Protein AF-A0A7C6YYX6-F1 (afdb_monomer)

Solvent-accessible surface area (backbone atoms only — not comparable to full-atom values): 3280 Å² total; per-residue (Å²): 110,67,90,72,60,45,89,87,44,91,60,24,68,58,37,51,53,50,52,56,57,58,65,73,60,76,86,79,89,56,76,84,76,54,57,72,88,38,74,65,24,70,78,71,66,72,42,90,119

Structure (mmCIF, N/CA/C/O backbone):
data_AF-A0A7C6YYX6-F1
#
_entry.id   AF-A0A7C6YYX6-F1
#
loop_
_atom_site.group_PDB
_atom_site.id
_atom_site.type_symbol
_atom_site.label_atom_id
_atom_site.label_alt_id
_atom_site.label_comp_id
_atom_site.label_asym_id
_atom_site.label_entity_id
_atom_site.label_seq_id
_atom_site.pdbx_PDB_ins_code
_atom_site.Cartn_x
_atom_site.Cartn_y
_atom_site.Cartn_z
_atom_site.occupancy
_atom_site.B_iso_or_equiv
_atom_site.auth_seq_id
_atom_site.auth_comp_id
_atom_site.auth_asym_id
_atom_site.auth_atom_id
_atom_site.pdbx_PDB_model_num
ATOM 1 N N . MET A 1 1 ? 2.745 -1.456 12.482 1.00 80.50 1 MET A N 1
ATOM 2 C CA . MET A 1 1 ? 2.260 -1.628 11.088 1.00 80.50 1 MET A CA 1
ATOM 3 C C . MET A 1 1 ? 0.757 -1.379 11.046 1.00 80.50 1 MET A C 1
ATOM 5 O O . MET A 1 1 ? 0.110 -1.686 12.035 1.00 80.50 1 MET A O 1
ATOM 9 N N . LEU A 1 2 ? 0.197 -0.861 9.940 1.00 92.62 2 LEU A N 1
ATOM 10 C CA . LEU A 1 2 ? -1.241 -0.522 9.832 1.00 92.62 2 LEU A CA 1
ATOM 11 C C . LEU A 1 2 ? -2.174 -1.677 10.241 1.00 92.62 2 LEU A C 1
ATOM 13 O O . LEU A 1 2 ? -3.172 -1.452 10.911 1.00 92.62 2 LEU A O 1
ATOM 17 N N . ILE A 1 3 ? -1.801 -2.917 9.911 1.00 95.19 3 ILE A N 1
ATOM 18 C CA . ILE A 1 3 ? -2.561 -4.134 10.241 1.00 95.19 3 ILE A CA 1
ATOM 19 C C . ILE A 1 3 ? -2.658 -4.452 11.743 1.00 95.19 3 ILE A C 1
ATOM 21 O O . ILE A 1 3 ? -3.423 -5.329 12.124 1.00 95.19 3 ILE A O 1
ATOM 25 N N . GLN A 1 4 ? -1.860 -3.797 12.589 1.00 97.12 4 GLN A N 1
ATOM 26 C CA . GLN A 1 4 ? -1.834 -4.041 14.037 1.00 97.12 4 GLN A CA 1
ATOM 27 C C . GLN A 1 4 ? -2.772 -3.110 14.814 1.00 97.12 4 GLN A C 1
ATOM 29 O O . GLN A 1 4 ? -2.921 -3.285 16.016 1.00 97.12 4 GLN A O 1
ATOM 34 N N . ILE A 1 5 ? -3.363 -2.114 14.152 1.00 97.56 5 ILE A N 1
ATOM 35 C CA . ILE A 1 5 ? -4.276 -1.156 14.776 1.00 97.56 5 ILE A CA 1
ATOM 36 C C . ILE A 1 5 ? -5.655 -1.809 14.868 1.00 97.56 5 ILE A C 1
ATOM 38 O O . ILE A 1 5 ? -6.244 -2.171 13.845 1.00 97.56 5 ILE A O 1
ATOM 42 N N . ASP A 1 6 ? -6.178 -1.954 16.084 1.00 96.56 6 ASP A N 1
ATOM 43 C CA . ASP A 1 6 ? -7.458 -2.612 16.337 1.00 96.56 6 ASP A CA 1
ATOM 44 C C . ASP A 1 6 ? -8.567 -1.612 16.704 1.00 96.56 6 ASP A C 1
ATOM 46 O O . ASP A 1 6 ? -8.360 -0.405 16.737 1.00 96.56 6 ASP A O 1
ATOM 50 N N . ARG A 1 7 ? -9.787 -2.106 16.938 1.00 96.69 7 ARG A N 1
ATOM 51 C CA . ARG A 1 7 ? -10.978 -1.266 17.173 1.00 96.69 7 ARG A CA 1
ATOM 52 C C . ARG A 1 7 ? -10.933 -0.446 18.465 1.00 96.69 7 ARG A C 1
ATOM 54 O O . ARG A 1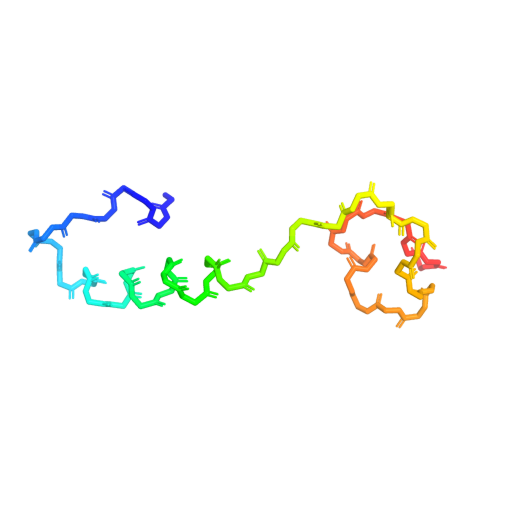 7 ? -11.789 0.416 18.642 1.00 96.69 7 ARG A O 1
ATOM 61 N N . THR A 1 8 ? -10.003 -0.738 19.370 1.00 98.06 8 THR A N 1
ATOM 62 C CA . THR A 1 8 ? -9.813 0.014 20.617 1.00 98.06 8 THR A CA 1
ATOM 63 C C . THR A 1 8 ? -8.998 1.287 20.401 1.00 98.06 8 THR A C 1
ATOM 65 O O . THR A 1 8 ? -9.082 2.217 21.202 1.00 98.06 8 THR A O 1
ATOM 68 N N . ASN A 1 9 ? -8.261 1.358 19.293 1.00 98.00 9 ASN A N 1
ATOM 69 C CA . ASN A 1 9 ? -7.474 2.514 18.909 1.00 98.00 9 ASN A CA 1
ATOM 70 C C . ASN A 1 9 ? -8.348 3.630 18.301 1.00 98.00 9 ASN A C 1
ATOM 72 O O . ASN A 1 9 ? -9.161 3.352 17.411 1.00 98.00 9 ASN A O 1
ATOM 76 N N . PRO A 1 10 ? -8.153 4.909 18.682 1.00 97.75 10 PRO A N 1
ATOM 77 C CA . PRO A 1 10 ? -8.873 6.031 18.070 1.00 97.75 10 PRO A CA 1
ATOM 78 C C . PRO A 1 10 ? -8.602 6.175 16.560 1.00 97.75 10 PRO A C 1
ATOM 80 O O . PRO A 1 10 ? -9.451 6.655 15.811 1.00 97.75 10 PRO A O 1
ATOM 83 N N . GLU A 1 11 ? -7.447 5.713 16.090 1.00 97.31 11 GLU A N 1
ATOM 84 C CA . GLU A 1 11 ? -7.010 5.743 14.695 1.00 97.31 11 GLU A CA 1
ATOM 85 C C . GLU A 1 11 ? -7.519 4.564 13.841 1.00 97.31 11 GLU A C 1
ATOM 87 O O . GLU A 1 11 ? -7.231 4.513 12.643 1.00 97.31 11 GLU A O 1
ATOM 92 N N . TYR A 1 12 ? -8.313 3.637 14.402 1.00 97.94 12 TYR A N 1
ATOM 93 C CA . TYR A 1 12 ? -8.809 2.447 13.689 1.00 97.94 12 TYR A CA 1
ATOM 94 C C . TYR A 1 12 ? -9.515 2.771 12.370 1.00 97.94 12 TYR A C 1
ATOM 96 O O . TYR A 1 12 ? -9.309 2.087 11.367 1.00 97.94 12 TYR A O 1
ATOM 104 N N . SER A 1 13 ? -10.342 3.821 12.360 1.00 97.94 13 SER A N 1
ATOM 105 C CA . SER A 1 13 ? -11.080 4.235 11.162 1.00 97.94 13 SER A CA 1
ATOM 106 C C . SER A 1 13 ? -10.132 4.575 10.010 1.00 97.94 13 SER A C 1
ATOM 108 O O . SER A 1 13 ? -10.317 4.104 8.887 1.00 97.94 13 SER A O 1
ATOM 110 N N . GLU A 1 14 ? -9.073 5.332 10.297 1.00 97.94 14 GLU A N 1
ATOM 111 C CA . GLU A 1 14 ? -8.084 5.712 9.289 1.00 97.94 14 GLU A CA 1
ATOM 112 C C . GLU A 1 14 ? -7.213 4.527 8.878 1.00 97.94 14 GLU A C 1
ATOM 114 O O . GLU A 1 14 ? -6.958 4.338 7.689 1.00 97.94 14 GLU A O 1
ATOM 119 N N . ALA A 1 15 ? -6.823 3.672 9.828 1.00 97.94 15 ALA A N 1
ATOM 120 C CA . ALA A 1 15 ? -6.079 2.456 9.520 1.00 97.94 15 ALA A CA 1
ATOM 121 C C . ALA A 1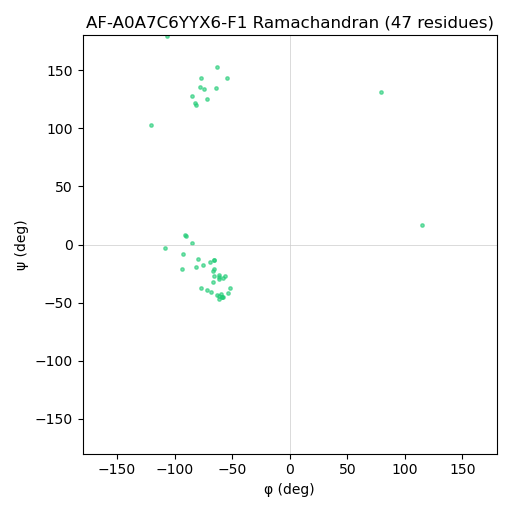 15 ? -6.862 1.537 8.569 1.00 97.94 15 ALA A C 1
ATOM 123 O O . ALA A 1 15 ? -6.316 1.082 7.563 1.00 97.94 15 ALA A O 1
ATOM 124 N N . LYS A 1 16 ? -8.160 1.325 8.830 1.00 97.44 16 LYS A N 1
ATOM 125 C CA . LYS A 1 16 ? -9.046 0.537 7.961 1.00 97.44 16 LYS A CA 1
ATOM 126 C C . LYS A 1 16 ? -9.160 1.152 6.567 1.00 97.44 16 LYS A C 1
ATOM 128 O O . LYS A 1 16 ? -8.991 0.437 5.584 1.00 97.44 16 LYS A O 1
ATOM 133 N N . ARG A 1 17 ? -9.375 2.470 6.478 1.00 97.69 17 ARG A N 1
ATOM 134 C CA . ARG A 1 17 ? -9.472 3.196 5.200 1.00 97.69 17 ARG A CA 1
ATOM 135 C C . ARG A 1 17 ? -8.197 3.066 4.365 1.00 97.69 17 ARG A C 1
ATOM 137 O O . ARG A 1 17 ? -8.277 2.852 3.159 1.00 97.69 17 ARG A O 1
ATOM 144 N N . LEU A 1 18 ? -7.024 3.176 4.992 1.00 97.69 18 LEU A N 1
ATOM 145 C CA . LEU A 1 18 ? -5.736 3.025 4.311 1.00 97.69 18 LEU A CA 1
ATOM 146 C C . LEU A 1 18 ? -5.491 1.585 3.854 1.00 97.69 18 LEU A C 1
ATOM 148 O O . LEU A 1 18 ? -5.015 1.381 2.742 1.00 97.69 18 LEU A O 1
ATOM 152 N N . LEU A 1 19 ? -5.836 0.588 4.672 1.00 96.44 19 LEU A N 1
ATOM 153 C CA . LEU A 1 19 ? -5.721 -0.821 4.285 1.00 96.44 19 LEU A CA 1
ATOM 154 C C . LEU A 1 19 ? -6.636 -1.163 3.102 1.00 96.44 19 LEU A C 1
ATOM 156 O O . LEU A 1 19 ? -6.192 -1.812 2.158 1.00 96.44 19 LEU A O 1
ATOM 160 N N . GLU A 1 20 ? -7.881 -0.682 3.115 1.00 96.44 20 GLU A N 1
ATOM 161 C CA . GLU A 1 20 ? -8.808 -0.822 1.985 1.00 96.44 20 GLU A CA 1
ATOM 162 C C . GLU A 1 20 ? -8.263 -0.120 0.738 1.00 96.44 20 GLU A C 1
ATOM 164 O O . GLU A 1 20 ? -8.245 -0.712 -0.338 1.00 96.44 20 GLU A O 1
ATOM 169 N N . PHE A 1 21 ? -7.736 1.098 0.879 1.00 97.19 21 PHE A N 1
ATOM 170 C CA . PHE A 1 21 ? -7.111 1.817 -0.229 1.00 97.19 21 PHE A CA 1
ATOM 171 C C . PHE A 1 21 ? -5.940 1.036 -0.845 1.00 97.19 21 PHE A C 1
ATOM 173 O O . PHE A 1 21 ? -5.859 0.901 -2.064 1.00 97.19 21 PHE A O 1
ATOM 180 N N . LEU A 1 22 ? -5.062 0.474 -0.009 1.00 94.00 22 LEU A N 1
ATOM 181 C CA . LEU A 1 22 ? -3.929 -0.335 -0.458 1.00 94.00 22 LEU A CA 1
ATOM 182 C C . LEU A 1 22 ? -4.366 -1.646 -1.131 1.00 94.00 22 LEU A C 1
ATOM 184 O O . LEU A 1 22 ? -3.659 -2.1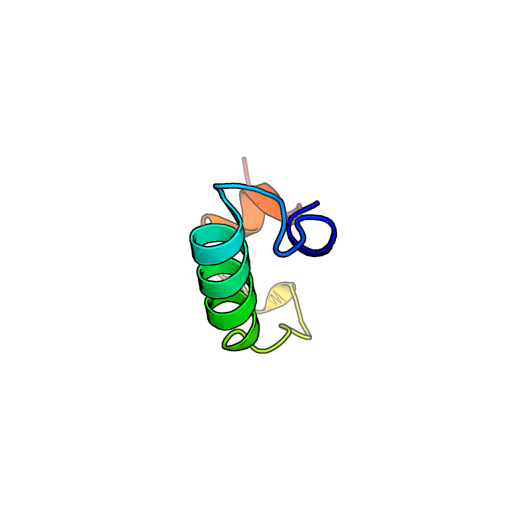43 -2.003 1.00 94.00 22 LEU A O 1
ATOM 188 N N . SER A 1 23 ? -5.537 -2.184 -0.780 1.00 94.06 23 SER A N 1
ATOM 189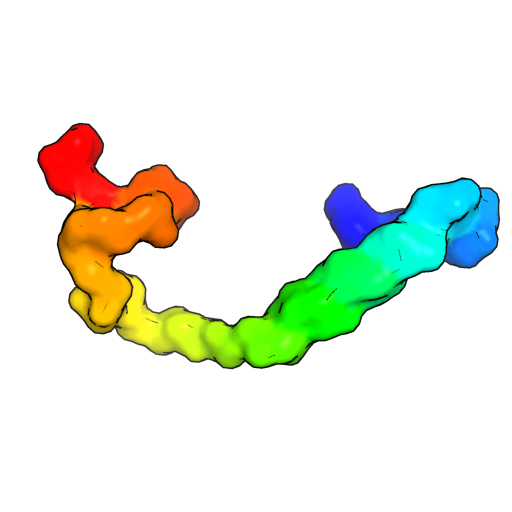 C CA . SER A 1 23 ? -6.065 -3.411 -1.392 1.00 94.06 23 SER A CA 1
ATOM 190 C C . SER A 1 23 ? -6.490 -3.250 -2.857 1.00 94.06 23 SER A C 1
ATOM 192 O O . SER A 1 23 ? -6.639 -4.249 -3.557 1.00 94.06 23 SER A O 1
ATOM 194 N N . TYR A 1 24 ? -6.650 -2.014 -3.346 1.00 95.81 24 TYR A N 1
ATOM 195 C CA . TYR A 1 24 ? -6.984 -1.751 -4.750 1.00 95.81 24 TYR A CA 1
ATOM 196 C C . TYR A 1 24 ? -5.786 -1.845 -5.701 1.00 95.81 24 TYR A C 1
ATOM 198 O O . TYR A 1 24 ? -5.976 -1.854 -6.918 1.00 95.81 24 TYR A O 1
ATOM 206 N N . PHE A 1 25 ? -4.558 -1.900 -5.182 1.00 91.44 25 PHE A N 1
ATOM 207 C CA . PHE A 1 25 ? -3.366 -2.000 -6.017 1.00 91.44 25 PHE A CA 1
ATOM 208 C C . PHE A 1 25 ? -3.083 -3.458 -6.374 1.00 91.44 25 PHE A C 1
ATOM 210 O O . PHE A 1 25 ? -2.974 -4.321 -5.504 1.00 91.44 25 PHE A O 1
ATOM 217 N N . LEU A 1 26 ? -2.923 -3.723 -7.670 1.00 90.31 26 LEU A N 1
ATOM 218 C CA . LEU A 1 26 ? -2.422 -5.007 -8.144 1.00 90.31 26 LEU A CA 1
ATOM 219 C C . LEU A 1 26 ? -0.902 -5.081 -7.943 1.00 90.31 26 LEU A C 1
ATOM 221 O O . LEU A 1 26 ? -0.213 -4.073 -8.131 1.00 90.31 26 LEU A O 1
ATOM 225 N N . PRO A 1 27 ? -0.360 -6.259 -7.591 1.00 87.00 27 PRO A N 1
ATOM 226 C CA . PRO A 1 27 ? 1.080 -6.443 -7.531 1.00 87.00 27 PRO A CA 1
ATOM 227 C C . PRO A 1 27 ? 1.685 -6.286 -8.931 1.00 87.00 27 PRO A C 1
ATOM 229 O O . PRO A 1 27 ? 1.185 -6.851 -9.903 1.00 87.00 27 PRO A O 1
ATOM 232 N N . ILE A 1 28 ? 2.781 -5.533 -9.021 1.00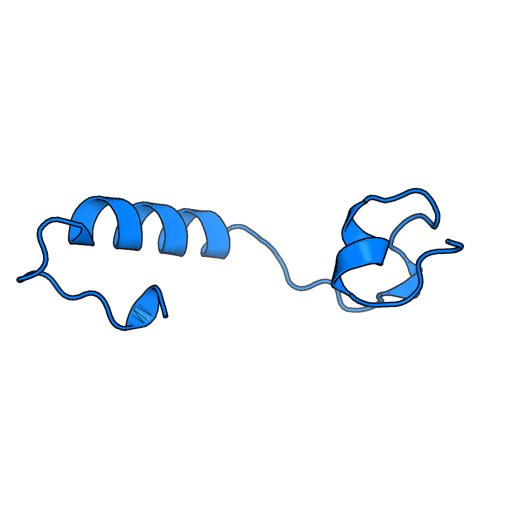 84.88 28 ILE A N 1
ATOM 233 C CA . ILE A 1 28 ? 3.585 -5.434 -10.241 1.00 84.88 28 ILE A CA 1
ATOM 234 C C . ILE A 1 28 ? 4.519 -6.644 -10.272 1.00 84.88 28 ILE A C 1
ATOM 236 O O . ILE A 1 28 ? 5.292 -6.845 -9.336 1.00 84.88 28 ILE A O 1
ATOM 240 N N . ALA A 1 29 ? 4.433 -7.453 -11.328 1.00 83.00 29 ALA A N 1
ATOM 241 C CA . ALA A 1 29 ? 5.265 -8.646 -11.480 1.00 83.00 29 ALA A CA 1
ATOM 242 C C . ALA A 1 29 ? 6.699 -8.305 -11.923 1.00 83.00 29 ALA A C 1
ATOM 244 O O . ALA A 1 29 ? 7.652 -8.915 -11.449 1.00 83.00 29 ALA A O 1
ATOM 245 N N . GLU A 1 30 ? 6.851 -7.305 -12.793 1.00 88.56 30 GLU A N 1
ATOM 246 C CA . GLU A 1 30 ? 8.109 -6.973 -13.464 1.00 88.56 30 GLU A CA 1
ATOM 247 C C . GLU A 1 30 ? 8.524 -5.531 -13.131 1.00 88.56 30 GLU A C 1
ATOM 249 O O . GLU A 1 30 ? 8.008 -4.563 -13.687 1.00 88.56 30 GLU A O 1
ATOM 254 N N . ILE A 1 31 ? 9.495 -5.356 -12.227 1.00 85.31 31 ILE A N 1
ATOM 255 C CA . ILE A 1 31 ? 10.002 -4.023 -11.823 1.00 85.31 31 ILE A CA 1
ATOM 256 C C . ILE A 1 31 ? 10.531 -3.230 -13.032 1.00 85.31 31 ILE A C 1
ATOM 258 O O . ILE A 1 31 ? 10.488 -1.999 -13.058 1.00 85.31 31 ILE A O 1
ATOM 262 N N . HIS A 1 32 ? 11.011 -3.935 -14.055 1.00 84.44 32 HIS A N 1
ATOM 263 C CA . HIS A 1 32 ? 11.568 -3.357 -15.273 1.00 84.44 32 HIS A CA 1
ATOM 264 C C . HIS A 1 32 ? 10.532 -2.590 -16.111 1.00 84.44 32 HIS A C 1
ATOM 266 O O . HIS A 1 32 ? 10.925 -1.709 -16.876 1.00 84.44 32 HIS A O 1
ATOM 272 N N . GLU A 1 33 ? 9.233 -2.860 -15.932 1.00 88.25 33 GLU A N 1
ATOM 273 C CA . GLU A 1 33 ? 8.139 -2.144 -16.607 1.00 88.25 33 GLU A CA 1
ATOM 274 C C . GLU A 1 33 ? 7.891 -0.743 -16.032 1.00 88.25 33 GLU A C 1
ATOM 276 O O . GLU A 1 33 ? 7.277 0.105 -16.680 1.00 88.25 33 GLU A 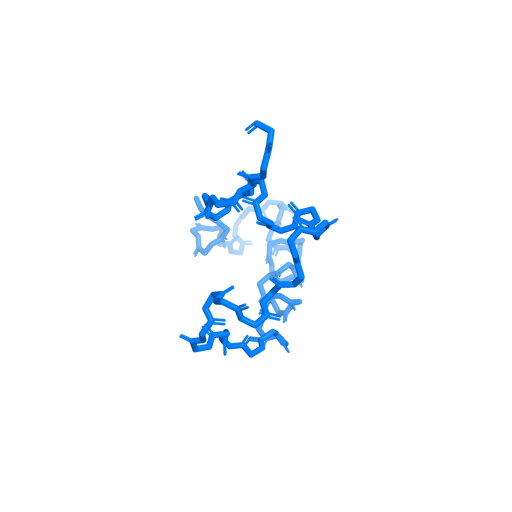O 1
ATOM 281 N N . ILE A 1 34 ? 8.386 -0.460 -14.825 1.00 89.50 34 ILE A N 1
ATOM 282 C CA . ILE A 1 34 ? 8.244 0.857 -14.203 1.00 89.50 34 ILE A CA 1
ATOM 283 C C . ILE A 1 34 ? 9.162 1.837 -14.948 1.00 89.50 34 ILE A C 1
ATOM 285 O O . ILE A 1 34 ? 10.358 1.577 -15.015 1.00 89.50 34 ILE A O 1
ATOM 289 N N . PRO A 1 35 ? 8.693 2.980 -15.475 1.00 90.06 35 PRO A N 1
ATOM 290 C CA . PRO A 1 35 ? 9.561 3.924 -16.187 1.00 90.06 35 PRO A CA 1
ATOM 291 C C . PRO A 1 35 ? 10.775 4.373 -15.357 1.00 90.06 35 PRO A C 1
ATOM 293 O O . PRO A 1 35 ? 10.655 4.577 -14.150 1.00 90.06 35 PRO A O 1
ATOM 296 N N . ASN A 1 36 ? 11.940 4.569 -15.988 1.00 87.88 36 ASN A N 1
ATOM 297 C CA . ASN A 1 36 ? 13.179 4.955 -15.284 1.00 87.88 36 ASN A CA 1
ATOM 298 C C . ASN A 1 36 ? 13.082 6.312 -14.568 1.00 87.88 36 ASN A C 1
ATOM 300 O O . ASN A 1 36 ? 13.761 6.531 -13.574 1.00 87.88 36 ASN A O 1
ATOM 304 N N . ASN A 1 37 ? 12.235 7.213 -15.064 1.00 88.88 37 ASN A N 1
ATOM 305 C CA . ASN A 1 37 ? 11.962 8.517 -14.459 1.00 88.88 37 ASN A CA 1
ATOM 306 C C . ASN A 1 37 ? 10.777 8.490 -13.473 1.00 88.88 37 ASN A C 1
ATOM 308 O O . ASN A 1 37 ? 10.311 9.545 -13.046 1.00 88.88 37 ASN A O 1
ATOM 312 N N . SER A 1 3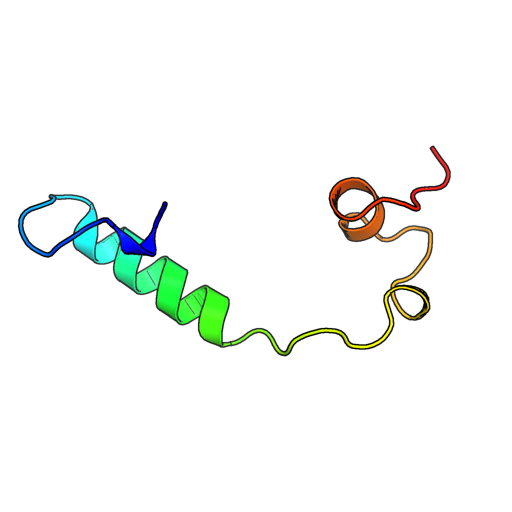8 ? 10.247 7.308 -13.148 1.00 89.94 38 SER A N 1
ATOM 313 C CA . SER A 1 38 ? 9.180 7.161 -12.165 1.00 89.94 38 SER A CA 1
ATOM 314 C C . SER A 1 38 ? 9.726 7.340 -10.756 1.00 89.94 38 SER A C 1
ATOM 316 O O . SER A 1 38 ? 10.690 6.683 -10.369 1.00 89.94 38 SER A O 1
ATOM 318 N N . ILE A 1 39 ? 9.023 8.132 -9.948 1.00 89.62 39 ILE A N 1
ATOM 319 C CA . ILE A 1 39 ? 9.313 8.295 -8.519 1.00 89.62 39 ILE A CA 1
ATOM 320 C C . ILE A 1 39 ? 9.307 6.958 -7.760 1.00 89.62 39 ILE A C 1
ATOM 322 O O . ILE A 1 39 ? 10.012 6.806 -6.772 1.00 89.62 39 ILE A O 1
ATOM 326 N N . LEU A 1 40 ? 8.558 5.954 -8.237 1.00 89.81 40 LEU A N 1
ATOM 327 C CA . LEU A 1 40 ? 8.518 4.627 -7.614 1.00 89.81 40 LEU A CA 1
ATOM 328 C C . LEU A 1 40 ? 9.893 3.945 -7.605 1.00 89.81 40 LEU A C 1
ATOM 330 O O . LEU A 1 40 ? 10.177 3.188 -6.678 1.00 89.81 40 LEU A O 1
ATOM 334 N N . ARG A 1 41 ? 10.759 4.240 -8.588 1.00 89.62 41 ARG A N 1
ATOM 335 C CA . ARG A 1 41 ? 12.113 3.673 -8.672 1.00 89.62 41 ARG A CA 1
ATOM 336 C C . ARG A 1 41 ? 13.039 4.128 -7.541 1.00 89.62 41 ARG A C 1
ATOM 338 O O . ARG A 1 41 ? 13.955 3.387 -7.197 1.00 89.62 41 ARG A O 1
ATOM 345 N N . GLU A 1 42 ? 12.757 5.271 -6.913 1.00 89.75 42 GLU A N 1
ATOM 346 C CA . GLU A 1 42 ? 13.464 5.728 -5.705 1.00 89.75 42 GLU A CA 1
ATOM 347 C C . GLU A 1 42 ? 13.191 4.822 -4.498 1.00 89.75 42 GLU A C 1
ATOM 349 O O . GLU A 1 42 ? 14.052 4.621 -3.647 1.00 89.75 42 GLU A O 1
ATOM 354 N N . PHE A 1 43 ? 11.990 4.243 -4.422 1.00 88.12 43 PHE A N 1
ATOM 355 C CA . PHE A 1 43 ? 11.547 3.474 -3.258 1.00 88.12 43 PHE A CA 1
ATOM 356 C C . PHE A 1 43 ? 11.807 1.968 -3.374 1.00 88.12 43 PHE A C 1
ATOM 358 O O . PHE A 1 43 ? 11.850 1.284 -2.355 1.00 88.12 43 PHE A O 1
ATOM 365 N N . ILE A 1 44 ? 11.976 1.443 -4.592 1.00 87.88 44 ILE A N 1
ATOM 366 C CA . ILE A 1 44 ? 12.178 0.002 -4.849 1.00 87.88 44 ILE A CA 1
ATOM 367 C C . ILE A 1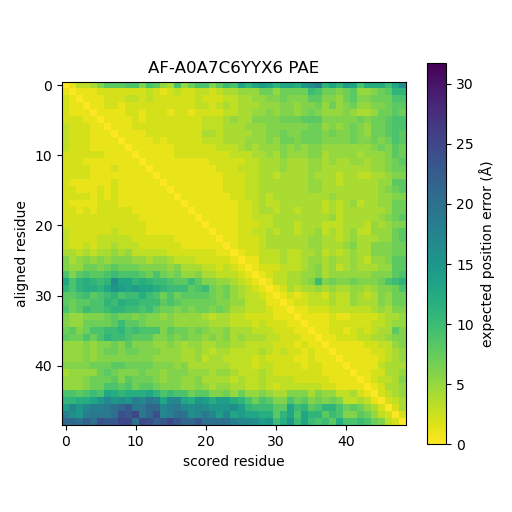 44 ? 13.612 -0.356 -5.270 1.00 87.88 44 ILE A C 1
ATOM 369 O O . ILE A 1 44 ? 13.915 -1.534 -5.440 1.00 87.88 44 ILE A O 1
ATOM 373 N N . GLY A 1 45 ? 14.491 0.642 -5.416 1.00 78.06 45 GLY A N 1
ATOM 374 C CA . GLY A 1 45 ? 15.856 0.467 -5.911 1.00 78.06 45 GLY A CA 1
ATOM 375 C C . GLY A 1 45 ? 15.898 0.337 -7.437 1.00 78.06 45 GLY A C 1
ATOM 376 O O . GLY A 1 45 ? 15.145 -0.424 -8.039 1.00 78.06 45 GLY A O 1
ATOM 377 N N . GLY A 1 46 ? 16.782 1.100 -8.083 1.00 73.44 46 GLY A N 1
ATOM 378 C CA . GLY A 1 46 ? 16.858 1.184 -9.548 1.00 73.44 46 GLY A CA 1
ATOM 379 C C . GLY A 1 46 ? 16.522 2.560 -10.124 1.00 73.44 46 GLY A C 1
ATOM 380 O O . GLY A 1 46 ? 16.240 2.655 -11.322 1.00 73.44 46 GLY A O 1
ATOM 381 N N . SER A 1 47 ? 16.540 3.604 -9.288 1.00 66.81 47 SER A N 1
ATOM 382 C CA . SER A 1 47 ? 16.681 4.981 -9.759 1.00 66.81 47 SER A CA 1
ATOM 383 C C . SER A 1 47 ? 18.032 5.181 -10.459 1.00 66.81 47 SER A C 1
ATOM 385 O O . SER A 1 47 ? 18.996 4.459 -10.205 1.00 66.81 47 SER A O 1
ATOM 387 N N . CYS A 1 48 ? 18.078 6.140 -11.384 1.00 62.34 48 CYS A N 1
ATOM 388 C CA . CYS A 1 48 ? 19.298 6.574 -12.066 1.00 62.34 48 CYS A CA 1
ATOM 389 C C . CYS A 1 48 ? 20.022 7.724 -11.336 1.00 62.34 48 CYS A C 1
ATOM 391 O O . CYS A 1 48 ? 20.962 8.280 -11.909 1.00 62.34 48 CYS A O 1
ATOM 393 N N . PHE A 1 49 ? 19.572 8.090 -10.131 1.00 58.06 49 PHE A N 1
ATOM 394 C CA . PHE A 1 49 ? 20.227 9.043 -9.231 1.00 58.06 49 PHE A CA 1
ATOM 395 C C . PHE A 1 49 ? 21.027 8.337 -8.133 1.00 58.06 49 PHE A C 1
ATOM 397 O O . PHE A 1 49 ? 20.622 7.228 -7.716 1.00 58.06 49 PHE A O 1
#

Foldseek 3Di:
DLVVDDPVDPCVVVSVVVVVVVVPDDDDPDPVPQDLPDPVCVVPPRHPD

Radius of gyration: 15.38 Å; Cα contacts (8 Å, |Δi|>4): 22; chains: 1; bounding box: 31×18×37 Å

pLDDT: mean 89.98, std 9.13, range [58.06, 98.06]

Sequence (49 aa):
MLIQIDRTNPEYSEAKRLLEFLSYFLPIAEIHEIPNNSILREFIGGSCF

Secondary str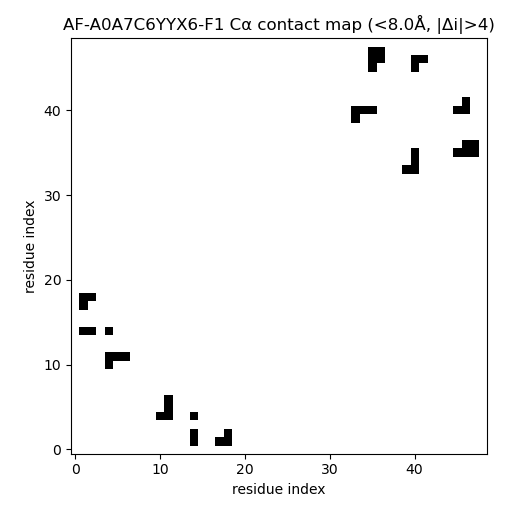ucture (DSSP, 8-state):
-GGG--TTSTTHHHHHHHHHHHHTPPPPS-GGGS-TT-THHHHHS----

Mean predicted aligned error: 4.9 Å